Protein AF-A0A0N9I393-F1 (afdb_monomer_lite)

Foldseek 3Di:
DDDDDDPVCVQVFFDWDDWDAAPVRPDIDTGRDHDPPVVPDDPCPVVCQVCCCVPRVDHDDDADDFDPDADQEDQPVVAAWWDDPFWIWGWDDDPSWIKIWIFTDDPVNVVDPDGIDMFTWGDPDHFWTWTQDVVNRGIWIWGWDADPVGWIWTQTPNDTTTGDD

Secondary structure (DSSP, 8-state):
-PPPPPGGGGGG--EEEEEEE-TTSS-EEEEEE---TTTT----HHHHHHHHHHHH---PPPPP---SS------GGG-EEEEETTEEEEEEEETTEEEEEEEE-GGGGGG-S--EEEEEEEESSSSEEEEEETTTTEEEEEEEEE-TTS-EEEEETTEEEEB--

Radius of gyration: 20.06 Å; chains: 1; bounding box: 55×48×46 Å

Structure (mmCIF, N/CA/C/O backbone):
data_AF-A0A0N9I393-F1
#
_entry.id   AF-A0A0N9I393-F1
#
loop_
_atom_site.group_PDB
_atom_site.id
_atom_site.type_symbol
_atom_site.label_atom_id
_atom_site.label_alt_id
_atom_site.label_comp_id
_atom_site.label_asym_id
_atom_site.label_entity_id
_atom_site.label_seq_id
_atom_site.pdbx_PDB_ins_code
_atom_site.Cartn_x
_atom_site.Cartn_y
_atom_site.Cartn_z
_atom_site.occupancy
_atom_site.B_iso_or_equiv
_atom_site.auth_seq_id
_atom_site.auth_comp_id
_atom_site.auth_asym_id
_atom_site.auth_atom_id
_atom_site.pdbx_PDB_model_num
ATOM 1 N N . MET A 1 1 ? 37.392 -29.892 -3.380 1.00 42.09 1 MET A N 1
ATOM 2 C CA . MET A 1 1 ? 36.955 -29.396 -2.058 1.00 42.09 1 MET A CA 1
ATOM 3 C C . MET A 1 1 ? 36.269 -28.069 -2.297 1.00 42.09 1 MET A C 1
ATOM 5 O O . MET A 1 1 ? 36.959 -27.125 -2.648 1.00 42.09 1 MET A O 1
ATOM 9 N N . SER A 1 2 ? 34.942 -28.015 -2.212 1.00 48.78 2 SER A N 1
ATOM 10 C CA . SER A 1 2 ? 34.219 -26.742 -2.304 1.00 48.78 2 SER A CA 1
ATOM 11 C C . SER A 1 2 ? 34.241 -26.098 -0.923 1.00 48.78 2 SER A C 1
ATOM 13 O O . SER A 1 2 ? 33.784 -26.700 0.046 1.00 48.78 2 SER A O 1
ATOM 15 N N . THR A 1 3 ? 34.860 -24.929 -0.811 1.00 71.44 3 THR A N 1
ATOM 16 C CA . THR A 1 3 ? 34.846 -24.111 0.404 1.00 71.44 3 THR A CA 1
ATOM 17 C C . THR A 1 3 ? 33.430 -23.613 0.674 1.00 71.44 3 THR A C 1
ATOM 19 O O . THR A 1 3 ? 32.729 -23.221 -0.256 1.00 71.44 3 THR A O 1
ATOM 22 N N . HIS A 1 4 ? 33.007 -23.637 1.940 1.00 77.19 4 HIS A N 1
ATOM 23 C CA . HIS A 1 4 ? 31.749 -23.014 2.344 1.00 77.19 4 HIS A CA 1
ATOM 24 C C . HIS A 1 4 ? 31.831 -21.501 2.105 1.00 77.19 4 HIS A C 1
ATOM 26 O O . HIS A 1 4 ? 32.780 -20.885 2.601 1.00 77.19 4 HIS A O 1
ATOM 32 N N . PRO A 1 5 ? 30.872 -20.912 1.375 1.00 75.44 5 PRO A N 1
ATOM 33 C CA . PRO A 1 5 ? 30.850 -19.476 1.166 1.00 75.44 5 PRO A CA 1
ATOM 34 C C . PRO A 1 5 ? 30.559 -18.723 2.466 1.00 75.44 5 PRO A C 1
ATOM 36 O O . PRO A 1 5 ? 29.792 -19.185 3.317 1.00 75.44 5 PRO A O 1
ATOM 39 N N . ARG A 1 6 ? 31.210 -17.572 2.622 1.00 85.19 6 ARG A N 1
ATOM 40 C CA . ARG A 1 6 ? 31.024 -16.609 3.711 1.00 85.19 6 ARG A CA 1
ATOM 41 C C . ARG A 1 6 ? 30.019 -15.533 3.303 1.00 85.19 6 ARG A C 1
ATOM 43 O O . ARG A 1 6 ? 29.666 -15.411 2.135 1.00 85.19 6 ARG A O 1
ATOM 50 N N . VAL A 1 7 ? 29.566 -14.738 4.273 1.00 80.25 7 VAL A N 1
ATOM 51 C CA . VAL A 1 7 ? 28.625 -13.632 4.019 1.00 80.25 7 VAL A CA 1
ATOM 52 C C . VAL A 1 7 ? 29.192 -12.608 3.027 1.00 80.25 7 VAL A C 1
ATOM 54 O O . VAL A 1 7 ? 28.458 -12.114 2.182 1.00 80.25 7 VAL A O 1
ATOM 57 N N . ASP A 1 8 ? 30.505 -12.377 3.053 1.00 82.62 8 ASP A N 1
ATOM 58 C CA . ASP A 1 8 ? 31.180 -11.448 2.139 1.00 82.62 8 ASP A CA 1
ATOM 59 C C . ASP A 1 8 ? 31.217 -11.953 0.686 1.00 82.62 8 ASP A C 1
ATOM 61 O O . ASP A 1 8 ? 31.408 -11.166 -0.235 1.00 82.62 8 ASP A O 1
ATOM 65 N N . ASP A 1 9 ? 30.989 -13.252 0.462 1.00 81.94 9 ASP A N 1
ATOM 66 C CA . ASP A 1 9 ? 30.919 -13.830 -0.883 1.00 81.94 9 ASP A CA 1
ATOM 67 C C . ASP A 1 9 ? 29.538 -13.603 -1.526 1.00 81.94 9 ASP A C 1
ATOM 69 O O . ASP A 1 9 ? 29.387 -13.787 -2.734 1.00 81.94 9 ASP A O 1
ATOM 73 N N . VAL A 1 10 ? 28.525 -13.190 -0.748 1.00 78.56 10 VAL A N 1
ATOM 74 C CA . VAL A 1 10 ? 27.133 -13.040 -1.209 1.00 78.56 10 VAL A CA 1
ATOM 75 C C . VAL A 1 10 ? 26.991 -12.162 -2.462 1.00 78.56 10 VAL A C 1
ATOM 77 O O . VAL A 1 10 ? 26.296 -12.596 -3.383 1.00 78.56 10 VAL A O 1
ATOM 80 N N . PRO A 1 11 ? 27.661 -10.997 -2.580 1.00 76.75 11 PRO A N 1
ATOM 81 C CA . PRO A 1 11 ? 27.552 -10.148 -3.770 1.00 76.75 11 PRO A CA 1
ATOM 82 C C . PRO A 1 11 ? 28.127 -10.788 -5.043 1.00 76.75 11 PRO A C 1
ATOM 84 O O . PRO A 1 11 ? 27.797 -10.370 -6.150 1.00 76.75 11 PRO A O 1
ATOM 87 N N . THR A 1 12 ? 28.988 -11.803 -4.900 1.00 79.06 1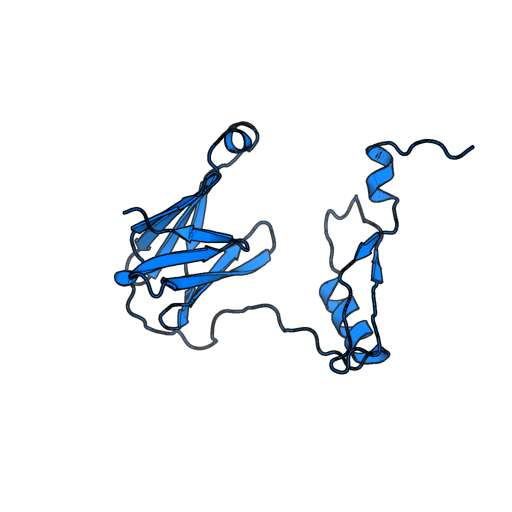2 THR A N 1
ATOM 88 C CA . THR A 1 12 ? 29.669 -12.462 -6.026 1.00 79.06 12 THR A CA 1
ATOM 89 C C . THR A 1 12 ? 28.821 -13.544 -6.694 1.00 79.06 12 THR A C 1
ATOM 91 O O . THR A 1 12 ? 29.174 -14.028 -7.773 1.00 79.06 12 THR A O 1
ATOM 94 N N . PHE A 1 13 ? 27.696 -13.935 -6.086 1.00 78.62 13 PHE A N 1
ATOM 95 C CA . PHE A 1 13 ? 26.820 -14.941 -6.670 1.00 78.62 13 PHE A CA 1
ATOM 96 C C . PHE A 1 13 ? 26.005 -14.374 -7.826 1.00 78.62 13 PHE A C 1
ATOM 98 O O . PHE A 1 13 ? 25.259 -13.410 -7.675 1.00 78.62 13 PHE A O 1
ATOM 105 N N . ALA A 1 14 ? 26.073 -15.063 -8.965 1.00 79.12 14 ALA A N 1
ATOM 106 C CA . ALA A 1 14 ? 25.079 -14.914 -10.011 1.00 79.12 14 ALA A CA 1
ATOM 107 C C . ALA A 1 14 ? 23.785 -15.608 -9.559 1.00 79.12 14 ALA A C 1
ATOM 109 O O . ALA A 1 14 ? 23.709 -16.840 -9.544 1.00 79.12 14 ALA A O 1
ATOM 110 N N . VAL A 1 15 ? 22.777 -14.832 -9.164 1.00 73.12 15 VAL A N 1
ATOM 111 C CA . VAL A 1 15 ? 21.487 -15.361 -8.704 1.00 73.12 15 VAL A CA 1
ATOM 112 C C . VAL A 1 15 ? 20.430 -15.238 -9.806 1.00 73.12 15 VAL A C 1
ATOM 114 O O . VAL A 1 15 ?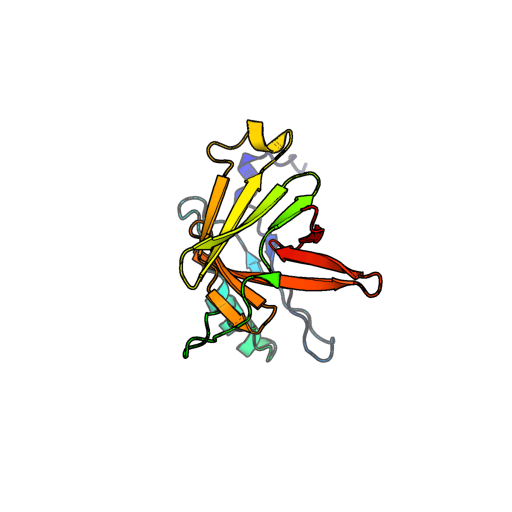 20.326 -14.184 -10.440 1.00 73.12 15 VAL A O 1
ATOM 117 N N . PRO A 1 16 ? 19.627 -16.286 -10.068 1.00 68.19 16 PRO A N 1
ATOM 118 C CA . PRO A 1 16 ? 18.480 -16.166 -10.959 1.00 68.19 16 PRO A CA 1
ATOM 119 C C . PRO A 1 16 ? 17.427 -15.252 -10.320 1.00 68.19 16 PRO A C 1
ATOM 121 O O . PRO A 1 16 ? 16.944 -15.525 -9.222 1.00 68.19 16 PRO A O 1
ATOM 124 N N . GLY A 1 17 ? 17.081 -14.160 -11.003 1.00 67.50 17 GLY A N 1
ATOM 125 C CA . GLY A 1 17 ? 16.074 -13.192 -10.563 1.00 67.50 17 GLY A CA 1
ATOM 126 C C . GLY A 1 17 ? 14.885 -13.099 -11.521 1.00 67.50 17 GLY A C 1
ATOM 127 O O . GLY A 1 17 ? 15.048 -13.279 -12.727 1.00 67.50 17 GLY A O 1
ATOM 128 N N . HIS A 1 18 ? 13.705 -12.799 -10.960 1.00 68.94 18 HIS A N 1
ATOM 129 C CA . HIS A 1 18 ? 12.451 -12.471 -11.661 1.00 68.94 18 HIS A CA 1
ATOM 130 C C . HIS A 1 18 ? 12.117 -13.377 -12.861 1.00 68.94 18 HIS A C 1
ATOM 132 O O . HIS A 1 18 ? 12.130 -12.914 -14.002 1.00 68.94 18 HIS A O 1
ATOM 138 N N . PRO A 1 19 ? 11.811 -14.668 -12.638 1.00 74.44 19 PRO A N 1
ATOM 139 C CA . PRO A 1 19 ? 11.376 -15.532 -13.725 1.00 74.44 19 PRO A CA 1
ATOM 140 C C . PRO A 1 19 ? 10.075 -15.002 -14.353 1.00 74.44 19 PRO A C 1
ATOM 142 O O . PRO A 1 19 ? 9.109 -14.719 -13.644 1.00 74.44 19 PRO A O 1
ATOM 145 N N . ALA A 1 20 ? 10.041 -14.900 -15.680 1.00 75.25 20 ALA A N 1
ATOM 146 C CA . ALA A 1 20 ? 8.849 -14.613 -16.465 1.00 75.25 20 ALA A CA 1
ATOM 147 C C . ALA A 1 20 ? 8.410 -15.867 -17.221 1.00 75.25 20 ALA A C 1
ATOM 149 O O . ALA A 1 20 ? 9.219 -16.535 -17.867 1.00 75.25 20 ALA A O 1
ATOM 150 N N . LEU A 1 21 ? 7.117 -16.169 -17.146 1.00 80.50 21 LEU A N 1
ATOM 151 C CA . LEU A 1 21 ? 6.486 -17.262 -17.878 1.00 80.50 21 LEU A CA 1
ATOM 152 C C . LEU A 1 21 ? 5.733 -16.692 -19.086 1.00 80.50 21 LEU A C 1
ATOM 154 O O . LEU A 1 21 ? 5.077 -15.653 -18.971 1.00 80.50 21 LEU A O 1
ATOM 158 N N . SER A 1 22 ? 5.816 -17.362 -20.235 1.00 81.19 22 SER A N 1
ATOM 159 C CA . SER A 1 22 ? 4.990 -17.023 -21.393 1.00 81.19 22 SER A CA 1
ATOM 160 C C . SER A 1 22 ? 3.496 -17.222 -21.080 1.00 81.19 22 SER A C 1
ATOM 162 O O . SER A 1 22 ? 3.147 -18.063 -20.247 1.00 81.19 22 SER A O 1
ATOM 164 N N . PRO A 1 23 ? 2.580 -16.476 -21.728 1.00 78.94 23 PRO A N 1
ATOM 165 C CA . PRO A 1 23 ? 1.143 -16.595 -21.459 1.00 78.94 23 PRO A CA 1
ATOM 166 C C . PRO A 1 23 ? 0.561 -18.003 -21.674 1.00 78.94 23 PRO A C 1
ATOM 168 O O . PRO A 1 23 ? -0.427 -18.361 -21.038 1.00 78.94 23 PRO A O 1
ATOM 171 N N . ASP A 1 24 ? 1.155 -18.791 -22.570 1.00 85.31 24 ASP A N 1
ATOM 172 C CA . ASP A 1 24 ? 0.812 -20.189 -22.870 1.00 85.31 24 ASP A CA 1
ATOM 173 C C . ASP A 1 24 ? 1.547 -21.213 -21.984 1.00 85.31 24 ASP A C 1
ATOM 175 O O . ASP A 1 24 ? 1.222 -22.400 -22.014 1.00 85.31 24 ASP A O 1
ATOM 179 N N . GLY A 1 25 ? 2.495 -20.762 -21.159 1.00 84.62 25 GLY A N 1
ATOM 180 C CA . GLY A 1 25 ? 3.208 -21.580 -20.181 1.00 84.62 25 GLY A CA 1
ATOM 181 C C . GLY A 1 25 ? 4.308 -22.480 -20.749 1.00 84.62 25 GLY A C 1
ATOM 182 O O . GLY A 1 25 ? 4.848 -23.295 -20.002 1.00 84.62 25 GLY A O 1
ATOM 183 N N . ASP A 1 26 ? 4.650 -22.365 -22.036 1.00 88.62 26 ASP A N 1
ATOM 184 C CA . ASP A 1 26 ? 5.643 -23.224 -22.696 1.00 88.62 26 ASP A CA 1
ATOM 185 C C . ASP A 1 26 ? 7.098 -22.740 -22.525 1.00 88.62 26 ASP A C 1
ATOM 187 O O . ASP A 1 26 ? 8.041 -23.510 -22.738 1.00 88.62 26 ASP A O 1
ATOM 191 N N . ARG A 1 27 ? 7.298 -21.483 -22.105 1.00 83.25 27 ARG A N 1
ATOM 192 C CA . ARG A 1 27 ? 8.610 -20.848 -21.929 1.00 83.25 27 ARG A CA 1
ATOM 193 C C . ARG A 1 27 ? 8.715 -20.163 -20.579 1.00 83.25 27 ARG A C 1
ATOM 195 O O . ARG A 1 27 ? 7.829 -19.423 -20.167 1.00 83.25 27 ARG A O 1
ATOM 202 N N . CYS A 1 28 ? 9.865 -20.342 -19.937 1.00 82.25 28 CYS A N 1
ATOM 203 C CA . CYS A 1 28 ? 10.277 -19.581 -18.765 1.00 82.25 28 CYS A CA 1
ATOM 204 C C . CYS A 1 28 ? 11.616 -18.905 -19.063 1.00 82.25 28 CYS A C 1
ATOM 206 O O . CYS A 1 28 ? 12.558 -19.561 -19.513 1.00 82.25 28 CYS A O 1
ATOM 208 N N . LEU A 1 29 ? 11.696 -17.606 -18.806 1.00 81.56 29 LEU A N 1
ATOM 209 C CA . LEU A 1 29 ? 12.904 -16.809 -18.941 1.00 81.56 29 LEU A CA 1
ATOM 210 C C . LEU A 1 29 ? 13.290 -16.266 -17.569 1.00 81.56 29 LEU A C 1
ATOM 212 O O . LEU A 1 29 ? 12.444 -15.769 -16.836 1.00 81.56 29 LEU A O 1
ATOM 216 N N . HIS A 1 30 ? 14.566 -16.351 -17.221 1.00 77.19 30 HIS A N 1
ATOM 217 C CA . HIS A 1 30 ? 15.123 -15.720 -16.029 1.00 77.19 30 HIS A CA 1
ATOM 218 C C . HIS A 1 30 ? 16.421 -15.024 -16.412 1.00 77.19 30 HIS A C 1
ATOM 220 O O . HIS A 1 30 ? 17.097 -15.440 -17.356 1.00 77.19 30 HIS A O 1
ATOM 226 N N . VAL A 1 31 ? 16.785 -13.990 -15.663 1.00 73.12 31 VAL A N 1
ATOM 227 C CA . VAL A 1 31 ? 18.067 -13.311 -15.838 1.00 73.12 31 VAL A CA 1
ATOM 228 C C . VAL A 1 31 ? 18.954 -13.649 -14.650 1.00 73.12 31 VAL A C 1
ATOM 230 O O . VAL A 1 31 ? 18.532 -13.561 -13.495 1.00 73.12 31 VAL A O 1
ATOM 233 N N . LEU A 1 32 ? 20.183 -14.072 -14.939 1.00 77.56 32 LEU A N 1
ATOM 234 C CA . LEU A 1 32 ? 21.220 -14.214 -13.926 1.00 77.56 32 LEU A CA 1
ATOM 235 C C . LEU A 1 32 ? 21.768 -12.825 -13.617 1.00 77.56 32 LEU A C 1
ATOM 237 O O . LEU A 1 32 ? 22.298 -12.159 -14.504 1.00 77.56 32 LEU A O 1
ATOM 241 N N . ARG A 1 33 ? 21.615 -12.392 -12.367 1.00 71.56 33 ARG A N 1
ATOM 242 C CA . ARG A 1 33 ? 22.084 -11.087 -11.900 1.00 71.56 33 ARG A CA 1
ATOM 243 C C . ARG A 1 33 ? 23.294 -11.242 -11.003 1.00 71.56 33 ARG A C 1
ATOM 245 O O . ARG A 1 33 ? 23.341 -12.162 -10.192 1.00 71.56 33 ARG A O 1
ATOM 252 N N . THR A 1 34 ? 24.217 -10.302 -11.121 1.00 72.38 34 THR A N 1
ATOM 253 C CA . THR A 1 34 ? 25.316 -10.075 -10.180 1.00 72.38 34 THR A CA 1
ATOM 254 C C . THR A 1 34 ? 25.094 -8.728 -9.501 1.00 72.38 34 THR A C 1
ATOM 256 O O . THR A 1 34 ? 24.576 -7.814 -10.140 1.00 72.38 34 THR A O 1
ATOM 259 N N . THR A 1 35 ? 25.471 -8.592 -8.233 1.00 71.25 35 THR A N 1
ATOM 260 C CA . THR A 1 35 ? 25.272 -7.346 -7.481 1.00 71.25 35 THR A CA 1
ATOM 261 C C . THR A 1 35 ? 26.410 -6.365 -7.753 1.00 71.25 35 THR A C 1
ATOM 263 O O . THR A 1 35 ? 27.577 -6.718 -7.581 1.00 71.25 35 THR A O 1
ATOM 266 N N . ASP A 1 36 ? 26.083 -5.124 -8.118 1.00 72.38 36 ASP A N 1
ATOM 267 C CA . ASP A 1 36 ? 27.028 -4.009 -8.030 1.00 72.38 36 ASP A CA 1
ATOM 268 C C . ASP A 1 36 ? 26.995 -3.450 -6.601 1.00 72.38 36 ASP A C 1
ATOM 270 O O . ASP A 1 36 ? 26.105 -2.688 -6.224 1.00 72.38 36 ASP A O 1
ATOM 274 N N . ALA A 1 37 ? 27.950 -3.893 -5.782 1.00 70.12 37 ALA A N 1
ATOM 275 C CA . ALA A 1 37 ? 28.027 -3.498 -4.381 1.00 70.12 37 ALA A CA 1
ATOM 276 C C . ALA A 1 37 ? 28.419 -2.021 -4.186 1.00 70.12 37 ALA A C 1
ATOM 278 O O . ALA A 1 37 ? 28.171 -1.477 -3.114 1.00 70.12 37 ALA A O 1
ATOM 279 N N . GLU A 1 38 ? 29.034 -1.373 -5.183 1.00 73.19 38 GLU A N 1
ATOM 280 C CA . GLU A 1 38 ? 29.433 0.037 -5.089 1.00 73.19 38 GLU A CA 1
ATOM 281 C C . GLU A 1 38 ? 28.274 0.977 -5.437 1.00 73.19 38 GLU A C 1
ATOM 283 O O . GLU A 1 38 ? 28.158 2.055 -4.852 1.00 73.19 38 GLU A O 1
ATOM 288 N N . ALA A 1 39 ? 27.411 0.577 -6.374 1.00 67.88 39 ALA A N 1
ATOM 289 C CA . ALA A 1 39 ? 26.282 1.391 -6.815 1.00 67.88 39 ALA A CA 1
ATOM 290 C C . ALA A 1 39 ? 25.059 1.338 -5.881 1.00 67.88 39 ALA A C 1
ATOM 292 O O . ALA A 1 39 ? 24.202 2.218 -5.998 1.00 67.88 39 ALA A O 1
ATOM 293 N N . ASP A 1 40 ? 24.963 0.316 -5.016 1.00 64.75 40 ASP A N 1
ATOM 294 C CA . ASP A 1 40 ? 23.814 0.006 -4.136 1.00 64.75 40 ASP A CA 1
ATOM 295 C C . ASP A 1 40 ? 22.451 0.146 -4.844 1.00 64.75 40 ASP A C 1
ATOM 297 O O . ASP A 1 40 ? 21.452 0.599 -4.287 1.00 64.75 40 ASP A O 1
ATOM 301 N N . ARG A 1 41 ? 22.424 -0.184 -6.141 1.00 57.78 41 ARG A N 1
ATOM 302 C CA . ARG A 1 41 ? 21.255 -0.048 -7.009 1.00 57.78 41 ARG A CA 1
ATOM 303 C C . ARG A 1 41 ? 21.121 -1.240 -7.935 1.00 57.78 41 ARG A C 1
ATOM 305 O O . ARG A 1 41 ? 22.104 -1.801 -8.413 1.00 57.78 41 ARG A O 1
ATOM 312 N N . ASP A 1 42 ? 19.870 -1.578 -8.211 1.00 56.75 42 ASP A N 1
ATOM 313 C CA . ASP A 1 42 ? 19.457 -2.650 -9.111 1.00 56.75 42 ASP A CA 1
ATOM 314 C C . ASP A 1 42 ? 18.624 -2.001 -10.239 1.00 56.75 42 ASP A C 1
ATOM 316 O O . ASP A 1 42 ? 17.396 -1.980 -10.193 1.00 56.75 42 ASP A O 1
ATOM 320 N N . ASP A 1 43 ? 19.284 -1.399 -11.239 1.00 61.66 43 ASP A N 1
ATOM 321 C CA . ASP A 1 43 ? 18.640 -0.733 -12.394 1.00 61.66 43 ASP A CA 1
ATOM 322 C C . ASP A 1 43 ? 18.265 -1.771 -13.491 1.00 61.66 43 ASP A C 1
ATOM 324 O O . ASP A 1 43 ? 18.672 -1.669 -14.649 1.00 61.66 43 ASP A O 1
ATOM 328 N N . TYR A 1 44 ? 17.534 -2.834 -13.130 1.00 71.00 44 TYR A N 1
ATOM 329 C CA . TYR A 1 44 ? 17.282 -3.992 -14.012 1.00 71.00 44 TYR A CA 1
ATOM 330 C C . TYR A 1 44 ? 15.959 -3.941 -14.791 1.00 71.00 44 TYR A C 1
ATOM 332 O O . TYR A 1 44 ? 15.786 -4.709 -15.738 1.00 71.00 44 TYR A O 1
ATOM 340 N N . GLU A 1 45 ? 15.008 -3.085 -14.406 1.00 73.38 45 GLU A N 1
ATOM 341 C CA . GLU A 1 45 ? 13.647 -3.125 -14.960 1.00 73.38 45 GLU A CA 1
ATOM 342 C C . GLU A 1 45 ? 13.596 -2.825 -16.464 1.00 73.38 45 GLU A C 1
ATOM 344 O O . GLU A 1 45 ? 12.899 -3.525 -17.201 1.00 73.38 45 GLU A O 1
ATOM 349 N N . ASP A 1 46 ? 14.341 -1.820 -16.931 1.00 73.94 46 ASP A N 1
ATOM 350 C CA . ASP A 1 46 ? 14.371 -1.446 -18.350 1.00 73.94 46 ASP A CA 1
ATOM 351 C C . ASP A 1 46 ? 15.042 -2.532 -19.199 1.00 73.94 46 ASP A C 1
ATOM 353 O O . ASP A 1 46 ? 14.510 -2.922 -20.242 1.00 73.94 46 ASP A O 1
ATOM 357 N N . LEU A 1 47 ? 16.143 -3.105 -18.697 1.00 77.44 47 LEU A N 1
ATOM 358 C CA . LEU A 1 47 ? 16.819 -4.239 -19.328 1.00 77.44 47 LEU A CA 1
ATOM 359 C C . LEU A 1 47 ? 15.888 -5.455 -19.427 1.00 77.44 47 LEU A C 1
ATOM 361 O O . LEU A 1 47 ? 15.816 -6.109 -20.465 1.00 77.44 47 LEU A O 1
ATOM 365 N N . PHE A 1 48 ? 15.149 -5.769 -18.361 1.00 78.88 48 PHE A N 1
ATOM 366 C CA . PHE A 1 48 ? 14.254 -6.929 -18.351 1.00 78.88 48 PHE A CA 1
ATOM 367 C C . PHE A 1 48 ? 13.073 -6.709 -19.287 1.00 78.88 48 PHE A C 1
ATOM 369 O O . PHE A 1 48 ? 12.672 -7.634 -19.990 1.00 78.88 48 PHE A O 1
ATOM 376 N N . ARG A 1 49 ? 12.551 -5.480 -19.351 1.00 82.81 49 ARG A N 1
ATOM 377 C CA . ARG A 1 49 ? 11.465 -5.113 -20.260 1.00 82.81 49 ARG A CA 1
ATOM 378 C C . ARG A 1 49 ? 11.863 -5.320 -21.718 1.00 82.81 49 ARG A C 1
ATOM 380 O O . ARG A 1 49 ? 11.063 -5.875 -22.469 1.00 82.81 49 ARG A O 1
ATOM 387 N N . GLU A 1 50 ? 13.073 -4.913 -22.097 1.00 82.44 50 GLU A N 1
ATOM 388 C CA . GLU A 1 50 ? 13.629 -5.144 -23.434 1.00 82.44 50 GLU A CA 1
ATOM 389 C C . GLU A 1 50 ? 13.788 -6.646 -23.711 1.00 82.44 50 GLU A C 1
ATOM 391 O O . GLU A 1 50 ? 13.158 -7.174 -24.628 1.00 82.44 50 GLU A O 1
ATOM 396 N N . ILE A 1 51 ? 14.528 -7.364 -22.859 1.00 84.31 51 ILE A N 1
ATOM 397 C CA . ILE A 1 51 ? 14.822 -8.792 -23.052 1.00 84.31 51 ILE A CA 1
ATOM 398 C C . ILE A 1 51 ? 13.533 -9.629 -23.110 1.00 84.31 51 ILE A C 1
ATOM 400 O O . ILE A 1 51 ? 13.398 -10.511 -23.959 1.00 84.31 51 ILE A O 1
ATOM 404 N N . PHE A 1 52 ? 12.572 -9.389 -22.214 1.00 84.19 52 PHE A N 1
ATOM 405 C CA . PHE A 1 52 ? 11.336 -10.176 -22.145 1.00 84.19 52 PHE A CA 1
ATOM 406 C C . PHE A 1 52 ? 10.431 -9.913 -23.350 1.00 84.19 52 PHE A C 1
ATOM 408 O O . PHE A 1 52 ? 9.810 -10.851 -23.865 1.00 84.19 52 PHE A O 1
ATOM 415 N N . ALA A 1 53 ? 10.392 -8.670 -23.836 1.00 85.12 53 ALA A N 1
ATOM 416 C CA . ALA A 1 53 ? 9.674 -8.334 -25.054 1.00 85.12 53 ALA A CA 1
ATOM 417 C C . ALA A 1 53 ? 10.317 -9.002 -26.279 1.00 85.12 53 ALA A C 1
ATOM 419 O O . ALA A 1 53 ? 9.605 -9.629 -27.063 1.00 85.12 53 ALA A O 1
ATOM 420 N N . GLU A 1 54 ? 11.642 -8.922 -26.420 1.00 84.81 54 GLU A N 1
ATOM 421 C CA . GLU A 1 54 ? 12.354 -9.462 -27.582 1.00 84.81 54 GLU A CA 1
ATOM 422 C C . GLU A 1 54 ? 12.387 -10.994 -27.621 1.00 84.81 54 GLU A C 1
ATOM 424 O O . GLU A 1 54 ? 12.115 -11.595 -28.661 1.00 84.81 54 GLU A O 1
ATOM 429 N N . LEU A 1 55 ? 12.707 -11.649 -26.501 1.00 84.25 55 LEU A N 1
ATOM 430 C CA . LEU A 1 55 ? 12.952 -13.096 -26.480 1.00 84.25 55 LEU A CA 1
ATOM 431 C C . LEU A 1 55 ? 11.692 -13.927 -26.224 1.00 84.25 55 LEU A C 1
ATOM 433 O O . LEU A 1 55 ? 11.608 -15.075 -26.670 1.00 84.25 55 LEU A O 1
ATOM 437 N N . ALA A 1 56 ? 10.723 -13.377 -25.490 1.00 81.81 56 ALA A N 1
ATOM 438 C CA . ALA A 1 56 ? 9.540 -14.113 -25.048 1.00 81.81 56 ALA A CA 1
ATOM 439 C C . ALA A 1 56 ? 8.212 -13.488 -25.507 1.00 81.81 56 ALA A C 1
ATOM 441 O O . ALA A 1 56 ? 7.163 -14.092 -25.289 1.00 81.81 56 ALA A O 1
ATOM 442 N N . GLY A 1 57 ? 8.222 -12.302 -26.129 1.00 82.12 57 GLY A N 1
ATOM 443 C CA . GLY A 1 57 ? 6.990 -11.575 -26.454 1.00 82.12 57 GLY A CA 1
A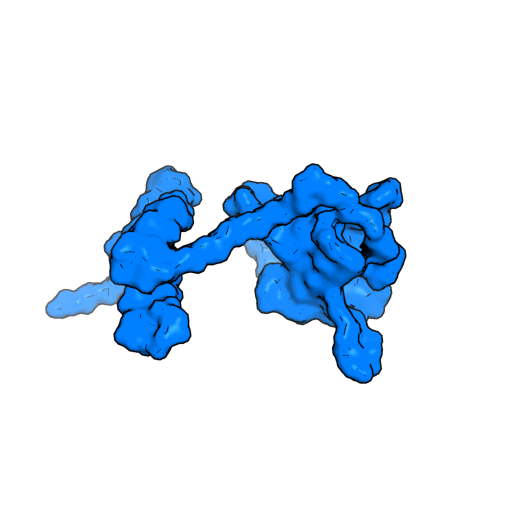TOM 444 C C . GLY A 1 57 ? 6.183 -11.173 -25.212 1.00 82.12 57 GLY A C 1
ATOM 445 O O . GLY A 1 57 ? 4.988 -10.893 -25.312 1.00 82.12 57 GLY A O 1
ATOM 446 N N . VAL A 1 58 ? 6.814 -11.167 -24.033 1.00 82.38 58 VAL A N 1
ATOM 447 C CA . VAL A 1 58 ? 6.168 -10.868 -22.754 1.00 82.38 58 VAL A CA 1
ATOM 448 C C . VAL A 1 58 ? 6.285 -9.373 -22.486 1.00 82.38 58 VAL A C 1
ATOM 450 O O . VAL A 1 58 ? 7.377 -8.837 -22.315 1.00 82.38 58 VAL A O 1
ATOM 453 N N . ARG A 1 59 ? 5.142 -8.684 -22.407 1.00 82.38 59 ARG A N 1
ATOM 454 C CA . ARG A 1 59 ? 5.095 -7.289 -21.960 1.00 82.38 59 ARG A CA 1
ATOM 455 C C . ARG A 1 59 ? 5.061 -7.252 -20.435 1.00 82.38 59 ARG A C 1
ATOM 457 O O . ARG A 1 59 ? 4.044 -7.598 -19.837 1.00 82.38 59 ARG A O 1
ATOM 464 N N . MET A 1 60 ? 6.144 -6.785 -19.818 1.00 80.31 60 MET A N 1
ATOM 465 C CA . MET A 1 60 ? 6.143 -6.487 -18.385 1.00 80.31 60 MET A CA 1
ATOM 466 C C . MET A 1 60 ? 5.126 -5.382 -18.067 1.00 80.31 60 MET A C 1
ATOM 468 O O . MET A 1 60 ? 5.056 -4.402 -18.820 1.00 80.31 60 MET A O 1
ATOM 472 N N . PRO A 1 61 ? 4.373 -5.492 -16.957 1.00 82.06 61 PRO A N 1
ATOM 473 C CA . PRO A 1 61 ? 3.528 -4.407 -16.479 1.00 82.06 61 PRO A CA 1
ATOM 474 C C . PRO A 1 61 ? 4.308 -3.093 -16.359 1.00 82.06 61 PRO A C 1
ATOM 476 O O . PRO A 1 61 ? 5.517 -3.071 -16.101 1.00 82.06 61 PRO A O 1
ATOM 479 N N . GLU A 1 62 ? 3.625 -1.981 -16.604 1.00 82.75 62 GLU A N 1
ATOM 480 C CA . GLU A 1 62 ? 4.185 -0.670 -16.289 1.00 82.75 62 GLU A CA 1
ATOM 481 C C . GLU A 1 62 ? 4.156 -0.461 -14.770 1.00 82.75 62 GLU A C 1
ATOM 483 O O . GLU A 1 62 ? 3.206 -0.911 -14.118 1.00 82.75 62 GLU A O 1
ATOM 488 N N . PRO A 1 63 ? 5.164 0.218 -14.193 1.00 83.12 63 PRO A N 1
ATOM 489 C CA . PRO A 1 63 ? 5.122 0.606 -12.793 1.00 83.12 63 PRO A CA 1
ATOM 490 C C . PRO A 1 63 ? 3.857 1.410 -12.497 1.00 83.12 63 PRO A C 1
ATOM 492 O O . PRO A 1 63 ? 3.434 2.244 -13.306 1.00 83.12 63 PRO A O 1
ATOM 495 N N . LEU A 1 64 ? 3.268 1.185 -11.323 1.00 88.81 64 LEU A N 1
ATOM 496 C CA . LEU A 1 64 ? 2.107 1.949 -10.882 1.00 88.81 64 LEU A CA 1
ATOM 497 C C . LEU A 1 64 ? 2.444 3.441 -10.837 1.00 88.81 64 LEU A C 1
ATOM 499 O O . LEU A 1 64 ? 3.536 3.845 -10.434 1.00 88.81 64 LEU A O 1
ATOM 503 N N . ARG A 1 65 ? 1.492 4.275 -11.255 1.00 93.31 65 ARG A N 1
ATOM 504 C CA . ARG A 1 65 ? 1.587 5.734 -11.172 1.00 93.31 65 ARG A CA 1
ATOM 505 C C . ARG A 1 65 ? 0.215 6.323 -10.854 1.00 93.31 65 ARG A C 1
ATOM 507 O O . ARG A 1 65 ? -0.795 5.742 -11.261 1.00 93.31 65 ARG A O 1
ATOM 514 N N . PRO A 1 66 ? 0.159 7.475 -10.167 1.00 95.25 66 PRO A N 1
ATOM 515 C CA . PRO A 1 66 ? -1.084 8.198 -9.975 1.00 95.25 66 PRO A CA 1
ATOM 516 C C . PRO A 1 66 ? -1.793 8.495 -11.299 1.00 95.25 66 PRO A C 1
ATOM 518 O O . PRO A 1 66 ? -1.124 8.769 -12.303 1.00 95.25 66 PRO A O 1
ATOM 521 N N . PRO A 1 67 ? -3.136 8.503 -11.315 1.00 94.06 67 PRO A N 1
ATOM 522 C CA . PRO A 1 67 ? -3.889 8.927 -12.482 1.00 94.06 67 PRO A CA 1
ATOM 523 C C . PRO A 1 67 ? -3.493 10.342 -12.917 1.00 94.06 67 PRO A C 1
ATOM 525 O O . PRO A 1 67 ? -3.349 11.246 -12.096 1.00 94.06 67 PRO A O 1
ATOM 528 N N . ALA A 1 68 ? -3.398 10.569 -14.230 1.00 93.31 68 ALA A N 1
ATOM 529 C CA . ALA A 1 68 ? -3.073 11.889 -14.782 1.00 93.31 68 ALA A CA 1
ATOM 530 C C . ALA A 1 68 ? -4.117 12.971 -14.434 1.00 93.31 68 ALA A C 1
ATOM 532 O O . ALA A 1 68 ? -3.835 14.165 -14.517 1.00 93.31 68 ALA A O 1
ATOM 533 N N . ARG A 1 69 ? -5.339 12.561 -14.075 1.00 93.75 69 ARG A N 1
ATOM 534 C CA . ARG A 1 69 ? -6.414 13.441 -13.612 1.00 93.75 69 ARG A CA 1
ATOM 535 C C . ARG A 1 69 ? -6.773 13.069 -12.172 1.00 93.75 69 ARG A C 1
ATOM 537 O O . ARG A 1 69 ? -7.069 11.898 -11.948 1.00 93.75 69 ARG A O 1
ATOM 544 N N . PRO A 1 70 ? -6.801 14.027 -11.228 1.00 92.00 70 PRO A N 1
ATOM 545 C CA . PRO A 1 70 ? -7.167 13.748 -9.844 1.00 92.00 70 PRO A CA 1
ATOM 546 C C . PRO A 1 70 ? -8.547 13.094 -9.714 1.00 92.00 70 PRO A C 1
ATOM 548 O O . PRO A 1 70 ? -9.509 13.525 -10.355 1.00 92.00 70 PRO A O 1
ATOM 551 N N . VAL A 1 71 ? -8.636 12.089 -8.846 1.00 94.19 71 VAL A N 1
ATOM 552 C CA . VAL A 1 71 ? -9.864 11.349 -8.530 1.00 94.19 71 VAL A CA 1
ATOM 553 C C . VAL A 1 71 ? -10.389 11.832 -7.175 1.00 94.19 71 VAL A C 1
ATOM 555 O O . VAL A 1 71 ? -9.615 12.035 -6.244 1.00 94.19 71 VAL A O 1
ATOM 558 N N . ARG A 1 72 ? -11.700 12.075 -7.065 1.00 92.38 72 ARG A N 1
ATOM 559 C CA . ARG A 1 72 ? -12.362 12.437 -5.799 1.00 92.38 72 ARG A CA 1
ATOM 560 C C . ARG A 1 72 ? -13.167 11.247 -5.299 1.00 92.38 72 ARG A C 1
ATOM 562 O O . ARG A 1 72 ? -13.982 10.731 -6.057 1.00 92.38 72 ARG A O 1
ATOM 569 N N . VAL A 1 73 ? -12.942 10.858 -4.049 1.00 94.25 73 VAL A N 1
ATOM 570 C CA . VAL A 1 73 ? -13.493 9.638 -3.435 1.00 94.25 73 VAL A CA 1
ATOM 571 C C . VAL A 1 73 ? -13.905 9.893 -1.989 1.00 94.25 73 VAL A C 1
ATOM 573 O O . VAL A 1 73 ? -13.487 10.890 -1.391 1.00 94.25 73 VAL A O 1
ATOM 576 N N . GLY A 1 74 ? -14.728 9.011 -1.420 1.00 93.94 74 GLY A N 1
ATOM 577 C CA . GLY A 1 74 ? -15.108 9.078 -0.011 1.00 93.94 74 GLY A CA 1
ATOM 578 C C . GLY A 1 74 ? -13.933 8.732 0.906 1.00 93.94 74 GLY A C 1
ATOM 579 O O . GLY A 1 74 ? -13.546 7.575 1.021 1.00 93.94 74 GLY A O 1
ATOM 580 N N . LEU A 1 75 ? -13.350 9.716 1.596 1.00 95.62 75 LEU A N 1
ATOM 581 C CA . LEU A 1 75 ? -12.119 9.495 2.372 1.00 95.62 75 LEU A CA 1
ATOM 582 C C . LEU A 1 75 ? -12.366 8.876 3.753 1.00 95.62 75 LEU A C 1
ATOM 584 O O . LEU A 1 75 ? -11.584 8.040 4.199 1.00 95.62 75 LEU A O 1
ATOM 588 N N . ASP A 1 76 ? -13.461 9.241 4.417 1.00 96.44 76 ASP A N 1
ATOM 589 C CA . ASP A 1 76 ? -13.647 8.960 5.847 1.00 96.44 76 ASP A CA 1
ATOM 590 C C . ASP A 1 76 ? -13.793 7.463 6.165 1.00 96.44 76 ASP A C 1
ATOM 592 O O . ASP A 1 76 ? -13.391 7.016 7.236 1.00 96.44 76 ASP A O 1
ATOM 596 N N . ARG A 1 77 ? -14.281 6.650 5.217 1.00 95.12 77 ARG A N 1
ATOM 597 C CA . ARG A 1 77 ? -14.391 5.187 5.386 1.00 95.12 77 ARG A CA 1
ATOM 598 C C . ARG A 1 77 ? -13.039 4.482 5.549 1.00 95.12 77 ARG A C 1
ATOM 600 O O . ARG A 1 77 ? -12.980 3.378 6.088 1.00 95.12 77 ARG A O 1
ATOM 607 N N . HIS A 1 78 ? -11.960 5.114 5.097 1.00 97.94 78 HIS A N 1
ATOM 608 C CA . HIS A 1 78 ? -10.599 4.582 5.172 1.00 97.94 78 HIS A CA 1
ATOM 609 C C . HIS A 1 78 ? -9.907 4.911 6.492 1.00 97.94 78 HIS A C 1
ATOM 611 O O . HIS A 1 78 ? -8.993 4.190 6.885 1.00 97.94 78 HIS A O 1
ATOM 617 N N . VAL A 1 79 ? -10.355 5.970 7.173 1.00 98.50 79 VAL A N 1
ATOM 618 C CA . VAL A 1 79 ? -9.745 6.479 8.403 1.00 98.50 79 VAL A CA 1
ATOM 619 C C . VAL A 1 79 ? -9.845 5.448 9.518 1.00 98.50 79 VAL A C 1
ATOM 621 O O . VAL A 1 79 ? -10.902 4.844 9.721 1.00 98.50 79 VAL A O 1
ATOM 624 N N . GLY A 1 80 ? -8.749 5.267 10.245 1.00 98.38 80 GLY A N 1
ATOM 625 C CA . GLY A 1 80 ? -8.651 4.373 11.390 1.00 98.38 80 GLY A CA 1
ATOM 626 C C . GLY A 1 80 ? -7.285 3.710 11.494 1.00 98.38 80 GLY A C 1
ATOM 627 O O . GLY A 1 80 ? -6.371 3.998 10.719 1.00 98.38 80 GLY A O 1
ATOM 628 N N . THR A 1 81 ? -7.177 2.796 12.446 1.00 98.69 81 THR A N 1
ATOM 629 C CA . THR A 1 81 ? -5.954 2.051 12.735 1.00 98.69 81 THR A CA 1
ATOM 630 C C . THR A 1 81 ? -6.112 0.618 12.262 1.00 98.69 81 THR A C 1
ATOM 632 O O . THR A 1 81 ? -7.136 -0.026 12.506 1.00 98.69 81 THR A O 1
ATOM 635 N N . TYR A 1 82 ? -5.086 0.112 11.593 1.00 98.56 82 TYR A N 1
ATOM 636 C CA . TYR A 1 82 ? -4.994 -1.245 11.085 1.00 98.56 82 TYR A CA 1
ATOM 637 C C . TYR A 1 82 ? -3.748 -1.893 11.674 1.00 98.56 82 TYR A C 1
ATOM 639 O O . TYR A 1 82 ? -2.660 -1.328 11.584 1.00 98.56 82 TYR A O 1
ATOM 647 N N . GLU A 1 83 ? -3.878 -3.076 12.269 1.00 98.00 83 GLU A N 1
ATOM 648 C CA . GLU A 1 83 ? -2.765 -3.689 12.999 1.00 98.00 83 GLU A CA 1
ATOM 649 C C . GLU A 1 83 ? -2.514 -5.144 12.630 1.00 98.00 83 GLU A C 1
ATOM 651 O O . GLU A 1 83 ? -3.420 -5.964 12.491 1.00 98.00 83 GLU A O 1
ATOM 656 N N . ARG A 1 84 ? -1.228 -5.473 12.513 1.00 95.50 84 ARG A N 1
ATOM 657 C CA . ARG A 1 84 ? -0.704 -6.835 12.416 1.00 95.50 84 ARG A CA 1
ATOM 658 C C . ARG A 1 84 ? 0.530 -6.964 13.304 1.00 95.50 84 ARG A C 1
ATOM 660 O O . ARG A 1 84 ? 1.103 -5.972 13.737 1.00 95.50 84 ARG A O 1
ATOM 667 N N . ALA A 1 85 ? 0.991 -8.195 13.522 1.00 89.88 85 ALA A N 1
ATOM 668 C CA . ALA A 1 85 ? 2.034 -8.512 14.506 1.00 89.88 85 ALA A CA 1
ATOM 669 C C . ALA A 1 85 ? 3.339 -7.685 14.420 1.00 89.88 85 ALA A C 1
ATOM 671 O O . ALA A 1 85 ? 4.035 -7.577 15.421 1.00 89.88 85 ALA A O 1
ATOM 672 N N . SER A 1 86 ? 3.687 -7.136 13.252 1.00 88.00 86 SER A N 1
ATOM 673 C CA . SER A 1 86 ? 4.929 -6.375 13.041 1.00 88.00 86 SER A CA 1
ATOM 674 C C . SER A 1 86 ? 4.717 -4.916 12.629 1.00 88.00 86 SER A C 1
ATOM 676 O O . SER A 1 86 ? 5.697 -4.232 12.339 1.00 88.00 86 SER A O 1
ATOM 678 N N . THR A 1 87 ? 3.466 -4.464 12.484 1.00 96.06 87 THR A N 1
ATOM 679 C CA . THR A 1 87 ? 3.167 -3.141 11.922 1.00 96.06 87 THR A CA 1
ATOM 680 C C . THR A 1 87 ? 1.824 -2.627 12.430 1.00 96.06 87 THR A C 1
ATOM 682 O O . THR A 1 87 ? 0.816 -3.327 12.311 1.00 96.06 87 THR A O 1
ATOM 685 N N . SER A 1 88 ? 1.811 -1.394 12.933 1.00 97.75 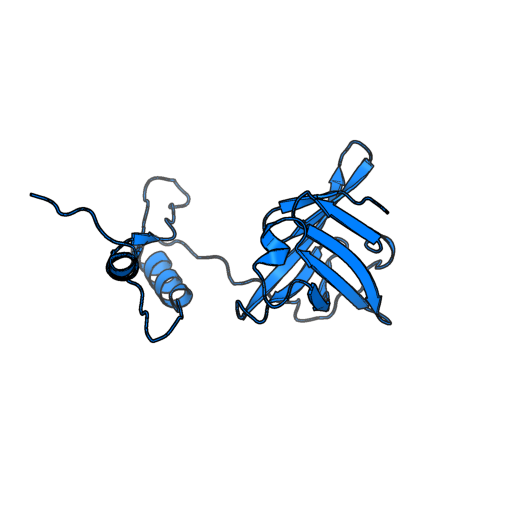88 SER A N 1
ATOM 686 C CA . SER A 1 88 ? 0.593 -0.602 13.129 1.00 97.75 88 SER A CA 1
ATOM 687 C C . SER A 1 88 ? 0.518 0.450 12.025 1.00 97.75 88 SER A C 1
ATOM 689 O O . SER A 1 88 ? 1.522 1.089 11.704 1.00 97.75 88 SER A O 1
ATOM 691 N N . MET A 1 89 ? -0.644 0.576 11.390 1.00 98.56 89 MET A N 1
ATOM 692 C CA . MET A 1 89 ? -0.899 1.509 10.300 1.00 98.56 89 MET A CA 1
ATOM 693 C C . MET A 1 89 ? -2.041 2.447 10.686 1.00 98.56 89 MET A C 1
ATOM 695 O O . MET A 1 89 ? -3.137 1.987 10.985 1.00 98.56 89 MET A O 1
ATOM 699 N N . GLU A 1 90 ? -1.814 3.753 10.645 1.00 98.69 90 GLU A N 1
ATOM 700 C CA . GLU A 1 90 ? -2.812 4.776 10.952 1.00 98.69 90 GLU A CA 1
ATOM 701 C C . GLU A 1 90 ? -3.164 5.544 9.678 1.00 98.69 90 GLU A C 1
ATOM 703 O O . GLU A 1 90 ? -2.317 6.202 9.078 1.00 98.69 90 GLU A O 1
ATOM 708 N N . VAL A 1 91 ? -4.424 5.482 9.261 1.00 98.75 91 VAL A N 1
ATOM 709 C CA . VAL A 1 91 ? -4.941 6.266 8.139 1.00 98.75 91 VAL A CA 1
ATOM 710 C C . VAL A 1 91 ? -5.731 7.430 8.708 1.00 98.75 91 VAL A C 1
ATOM 712 O O . VAL A 1 91 ? -6.717 7.224 9.414 1.00 98.75 91 VAL A O 1
ATOM 715 N N . PHE A 1 92 ? -5.326 8.657 8.393 1.00 98.56 92 PHE A N 1
ATOM 716 C CA . PHE A 1 92 ? -5.945 9.861 8.948 1.00 98.56 92 PHE A CA 1
ATOM 717 C C . PHE A 1 92 ? -6.106 10.963 7.902 1.00 98.56 92 PHE A C 1
ATOM 719 O O . PHE A 1 92 ? -5.452 10.966 6.858 1.00 98.56 92 PHE A O 1
ATOM 726 N N . ARG A 1 93 ? -7.026 11.897 8.166 1.00 97.94 93 ARG A N 1
ATOM 727 C CA . ARG A 1 93 ? -7.296 13.033 7.276 1.00 97.94 93 ARG A CA 1
ATOM 728 C C . ARG A 1 93 ? -6.205 14.088 7.419 1.00 97.94 93 ARG A C 1
ATOM 730 O O . ARG A 1 93 ? -5.821 14.444 8.528 1.00 97.94 93 ARG A O 1
ATOM 737 N N . ASP A 1 94 ? -5.804 14.641 6.284 1.00 96.44 94 ASP A N 1
ATOM 738 C CA . ASP A 1 94 ? -4.967 15.835 6.184 1.00 96.44 94 ASP A CA 1
ATOM 739 C C . ASP A 1 94 ? -5.602 16.765 5.143 1.00 96.44 94 ASP A C 1
ATOM 741 O O . ASP A 1 94 ? -5.473 16.563 3.929 1.00 96.44 94 ASP A O 1
ATOM 745 N N . GLY A 1 95 ? -6.425 17.703 5.623 1.00 93.00 95 GLY A N 1
ATOM 746 C CA . GLY A 1 95 ? -7.264 18.557 4.779 1.00 93.00 95 GLY A CA 1
ATOM 747 C C . GLY A 1 95 ? -8.204 17.745 3.880 1.00 93.00 95 GLY A C 1
ATOM 748 O O . GLY A 1 95 ? -9.045 16.990 4.363 1.00 93.00 95 GLY A O 1
ATOM 749 N N . ASP A 1 96 ? -8.037 17.872 2.563 1.00 91.81 96 ASP A N 1
ATOM 750 C CA . ASP A 1 96 ? -8.806 17.145 1.538 1.00 91.81 96 ASP A CA 1
ATOM 751 C C . ASP A 1 96 ? -8.127 15.843 1.069 1.00 91.81 96 ASP A C 1
ATOM 753 O O . ASP A 1 96 ? -8.486 15.283 0.035 1.00 91.81 96 ASP A O 1
ATOM 757 N N . SER A 1 97 ? -7.138 15.355 1.820 1.00 94.31 97 SER A N 1
ATOM 758 C CA . SER A 1 97 ? -6.382 14.140 1.515 1.00 94.31 97 SER A CA 1
ATOM 759 C C . SER A 1 97 ? -6.357 13.157 2.691 1.00 94.31 97 SER A C 1
ATOM 761 O O . SER A 1 97 ? -6.926 13.421 3.761 1.00 94.31 97 SER A O 1
ATOM 763 N N . LEU A 1 98 ? -5.727 12.003 2.467 1.00 98.12 98 LEU A N 1
ATOM 764 C CA . LEU A 1 98 ? -5.391 11.028 3.499 1.00 98.12 98 LEU A CA 1
ATOM 765 C C . LEU A 1 98 ? -3.871 10.913 3.636 1.00 98.12 98 LEU A C 1
ATOM 767 O O . LEU A 1 98 ? -3.126 11.017 2.657 1.00 98.12 98 LEU A O 1
ATOM 771 N N . ARG A 1 99 ? -3.430 10.648 4.861 1.00 98.44 99 ARG A N 1
ATOM 772 C CA . ARG A 1 99 ? -2.060 10.274 5.198 1.00 98.44 99 ARG A CA 1
ATOM 773 C C . ARG A 1 99 ? -2.049 8.850 5.731 1.00 98.44 99 ARG A C 1
ATOM 775 O O . ARG A 1 99 ? -2.977 8.446 6.431 1.00 98.44 99 ARG A O 1
ATOM 782 N N . LEU A 1 100 ? -0.985 8.123 5.409 1.00 98.62 100 LEU A N 1
ATOM 783 C CA . LEU A 1 100 ? -0.688 6.808 5.961 1.00 98.62 100 LEU A CA 1
ATOM 784 C C . LEU A 1 100 ? 0.503 6.922 6.916 1.00 98.62 100 LEU A C 1
ATOM 786 O O . LEU A 1 100 ? 1.630 7.119 6.473 1.00 98.62 100 LEU A O 1
ATOM 790 N N . ARG A 1 101 ? 0.198 6.816 8.209 1.00 98.50 101 ARG A N 1
ATOM 791 C CA . ARG A 1 101 ? 1.029 6.392 9.341 1.00 98.50 101 ARG A CA 1
ATOM 792 C C . ARG A 1 101 ? 1.496 4.946 9.214 1.00 98.50 101 ARG A C 1
ATOM 794 O O . ARG A 1 101 ? 0.620 4.112 9.363 1.00 98.50 101 ARG A O 1
ATOM 801 N N . THR A 1 102 ? 2.761 4.583 9.019 1.00 97.12 102 THR A N 1
ATOM 802 C CA . THR A 1 102 ? 3.220 3.211 9.324 1.00 97.12 102 THR A CA 1
ATOM 803 C C . THR A 1 102 ? 4.227 3.227 10.464 1.00 97.12 102 THR A C 1
ATOM 805 O O . THR A 1 102 ? 5.120 4.068 10.504 1.00 97.12 102 THR A O 1
ATOM 808 N N . THR A 1 103 ? 4.065 2.302 11.409 1.00 97.50 103 THR A N 1
ATOM 809 C CA . THR A 1 103 ? 4.973 2.109 12.542 1.00 97.50 103 THR A CA 1
ATOM 810 C C . THR A 1 103 ? 5.371 0.642 12.616 1.00 97.50 103 THR A C 1
ATOM 812 O O . THR A 1 103 ? 4.512 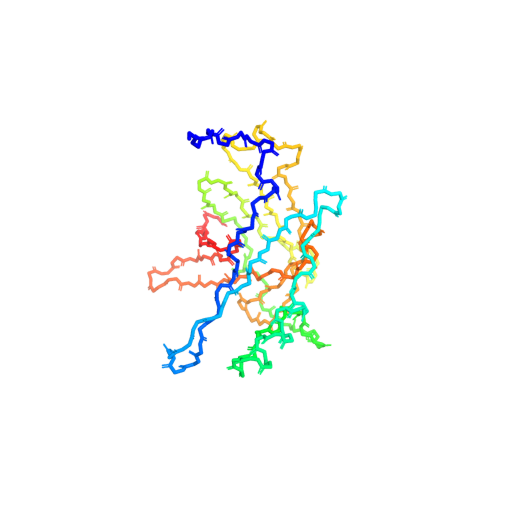-0.224 12.814 1.00 97.50 103 THR A O 1
ATOM 815 N N . VAL A 1 104 ? 6.663 0.345 12.479 1.00 95.75 104 VAL A N 1
ATOM 816 C CA . VAL A 1 104 ? 7.210 -0.998 12.716 1.00 95.75 104 VAL A CA 1
ATOM 817 C C . VAL A 1 104 ? 7.119 -1.312 14.207 1.00 95.75 104 VAL A C 1
ATOM 819 O O . VAL A 1 104 ? 7.508 -0.503 15.047 1.00 95.75 104 VAL A O 1
ATOM 822 N N . THR A 1 105 ? 6.603 -2.491 14.548 1.00 94.19 105 THR A N 1
ATOM 823 C CA . THR A 1 105 ? 6.408 -2.925 15.937 1.00 94.19 105 THR A CA 1
ATOM 824 C C . THR A 1 105 ? 7.188 -4.201 16.254 1.00 94.19 105 THR A C 1
ATOM 826 O O . THR A 1 105 ? 7.693 -4.900 15.370 1.00 94.19 105 THR A O 1
ATOM 829 N N . GLY A 1 106 ? 7.280 -4.521 17.547 1.00 91.50 106 GLY A N 1
ATOM 830 C CA . GLY A 1 106 ? 7.936 -5.734 18.032 1.00 91.50 106 GLY A CA 1
ATOM 831 C C . GLY A 1 106 ? 9.467 -5.688 17.924 1.00 91.50 106 GLY A C 1
ATOM 832 O O . GLY A 1 106 ? 10.038 -4.613 17.759 1.00 91.50 106 GLY A O 1
ATOM 833 N N . PRO A 1 107 ? 10.148 -6.847 18.004 1.00 90.75 107 PRO A N 1
ATOM 834 C CA . PRO A 1 107 ? 11.612 -6.910 18.104 1.00 90.75 107 PRO A CA 1
ATOM 835 C C . PRO A 1 107 ? 12.370 -6.259 16.940 1.00 90.75 107 PRO A C 1
ATOM 837 O O . PRO A 1 107 ? 13.488 -5.793 17.120 1.00 90.75 107 PRO A O 1
ATOM 840 N N . LEU A 1 108 ? 11.769 -6.206 15.745 1.00 86.69 108 LEU A N 1
ATOM 841 C CA . LEU A 1 108 ? 12.392 -5.563 14.586 1.00 86.69 108 LEU A CA 1
ATOM 842 C C . LEU A 1 108 ? 12.534 -4.046 14.781 1.00 86.69 108 LEU A C 1
ATOM 844 O O . LEU A 1 108 ? 13.504 -3.464 14.307 1.00 86.69 108 LEU A O 1
ATOM 848 N N . ALA A 1 109 ? 11.603 -3.416 15.502 1.00 90.56 109 ALA A N 1
ATOM 849 C CA . ALA A 1 109 ? 11.629 -1.978 15.756 1.00 90.56 109 ALA A CA 1
ATOM 850 C C . ALA A 1 109 ? 12.879 -1.549 16.545 1.00 90.56 109 ALA A C 1
ATOM 852 O O . ALA A 1 109 ? 13.396 -0.461 16.329 1.00 90.56 109 ALA A O 1
ATOM 853 N N . GLU A 1 110 ? 13.408 -2.421 17.411 1.00 90.56 110 GLU A N 1
ATOM 854 C CA . GLU A 1 110 ? 14.622 -2.163 18.202 1.00 90.56 110 GLU A CA 1
ATOM 855 C C . GLU A 1 110 ? 15.904 -2.144 17.351 1.00 90.56 110 GLU A C 1
ATOM 857 O O . GLU A 1 110 ? 16.946 -1.675 17.805 1.00 90.56 110 GLU A O 1
ATOM 862 N N . MET A 1 111 ? 15.837 -2.662 16.121 1.00 90.94 111 MET A N 1
ATOM 863 C CA . MET A 1 111 ? 16.974 -2.779 15.206 1.00 90.94 111 MET A CA 1
ATOM 864 C C . MET A 1 111 ? 17.005 -1.683 14.134 1.00 90.94 111 MET A C 1
ATOM 866 O O . MET A 1 111 ? 17.968 -1.618 13.369 1.00 90.94 111 MET A O 1
ATOM 870 N N . LEU A 1 112 ? 15.961 -0.855 14.042 1.00 87.44 112 LEU A N 1
ATOM 871 C CA . LEU A 1 112 ? 15.811 0.148 12.992 1.00 87.44 112 LEU A CA 1
ATOM 872 C C . LEU A 1 112 ? 16.086 1.558 13.533 1.00 87.44 112 LEU A C 1
ATOM 874 O O . LEU A 1 112 ? 15.625 1.888 14.625 1.00 87.44 112 LEU A O 1
ATOM 878 N N . PRO A 1 113 ? 16.808 2.407 12.777 1.00 88.25 113 PRO A N 1
ATOM 879 C CA . PRO A 1 113 ? 17.043 3.795 13.173 1.00 88.25 113 PRO A CA 1
ATOM 880 C C . PRO A 1 113 ? 15.747 4.617 13.158 1.00 88.25 113 PRO A C 1
ATOM 882 O O . PRO A 1 113 ? 15.530 5.424 14.057 1.00 88.25 113 PRO A O 1
ATOM 885 N N . ASP A 1 114 ? 14.875 4.351 12.182 1.00 90.12 114 ASP A N 1
ATOM 886 C CA . ASP A 1 114 ? 13.565 4.970 12.025 1.00 90.12 114 ASP A CA 1
ATOM 887 C C . ASP A 1 114 ? 12.502 3.877 11.931 1.00 90.12 114 ASP A C 1
ATOM 889 O O . ASP A 1 114 ? 12.589 2.964 11.111 1.00 90.12 114 ASP A O 1
ATOM 893 N N . THR A 1 115 ? 11.489 3.965 12.788 1.00 94.06 115 THR A N 1
ATOM 894 C CA . THR A 1 115 ? 10.396 2.982 12.854 1.00 94.06 115 THR A CA 1
ATOM 895 C C . THR A 1 115 ? 9.076 3.536 12.349 1.00 94.06 115 THR A C 1
ATOM 897 O O . THR A 1 115 ? 8.139 2.763 12.173 1.00 94.06 115 THR A O 1
ATOM 900 N N . VAL A 1 116 ? 9.000 4.851 12.126 1.00 96.06 116 VAL A N 1
ATOM 901 C CA . VAL A 1 116 ? 7.785 5.564 11.734 1.00 96.06 116 VAL A CA 1
ATOM 902 C C . VAL A 1 116 ? 7.991 6.205 10.373 1.00 96.06 116 VAL A C 1
ATOM 904 O O . VAL A 1 116 ? 8.930 6.983 10.191 1.00 96.06 116 VAL A O 1
ATOM 907 N N . HIS A 1 117 ? 7.103 5.916 9.428 1.00 94.88 117 HIS A N 1
ATOM 908 C CA . HIS A 1 117 ? 7.108 6.516 8.098 1.00 94.88 117 HIS A CA 1
ATOM 909 C C . HIS A 1 117 ? 5.725 7.067 7.784 1.00 94.88 117 HIS A C 1
ATOM 911 O O . HIS A 1 117 ? 4.716 6.434 8.088 1.00 94.88 117 HIS A O 1
ATOM 917 N N . GLU A 1 118 ? 5.668 8.265 7.202 1.00 97.19 118 GLU A N 1
ATOM 918 C CA . GLU A 1 118 ? 4.405 8.887 6.823 1.00 97.19 118 GLU A CA 1
ATOM 919 C C . GLU A 1 118 ? 4.345 9.184 5.336 1.00 97.19 118 GLU A C 1
ATOM 921 O O . GLU A 1 118 ? 5.240 9.820 4.780 1.00 97.19 118 GLU A O 1
ATOM 926 N N . TYR A 1 119 ? 3.214 8.853 4.723 1.00 97.62 119 TYR A N 1
ATOM 927 C CA . TYR A 1 119 ? 3.021 9.031 3.292 1.00 97.62 119 TYR A CA 1
ATOM 928 C C . TYR A 1 119 ? 1.746 9.804 2.988 1.00 97.62 119 TYR A C 1
ATOM 930 O O . TYR A 1 119 ? 0.744 9.681 3.693 1.00 97.62 119 TYR A O 1
ATOM 938 N N . THR A 1 120 ? 1.767 10.584 1.910 1.00 97.62 120 THR A N 1
ATOM 939 C CA . THR A 1 120 ? 0.548 11.142 1.316 1.00 97.62 120 THR A CA 1
ATOM 940 C C . THR A 1 120 ? -0.099 10.100 0.422 1.00 97.62 120 THR A C 1
ATOM 942 O O . THR A 1 120 ? 0.557 9.543 -0.457 1.00 97.62 120 THR A O 1
ATOM 945 N N . MET A 1 121 ? -1.390 9.855 0.635 1.00 98.19 121 MET A N 1
ATOM 946 C CA . MET A 1 121 ? -2.161 8.894 -0.143 1.00 98.19 121 MET A CA 1
ATOM 947 C C . MET A 1 121 ? -2.816 9.591 -1.334 1.00 98.19 121 MET A C 1
ATOM 949 O O . MET A 1 121 ? -3.652 10.482 -1.172 1.00 98.19 121 MET A O 1
ATOM 953 N N . VAL A 1 122 ? -2.451 9.167 -2.542 1.00 97.75 122 VAL A N 1
ATOM 954 C CA . VAL A 1 122 ? -3.015 9.686 -3.791 1.00 97.75 122 VAL A CA 1
ATOM 955 C C . VAL A 1 122 ? -4.119 8.745 -4.278 1.00 97.75 122 VAL A C 1
ATOM 957 O O . VAL A 1 122 ? -3.828 7.574 -4.520 1.00 97.75 122 VAL A O 1
ATOM 960 N N . PRO A 1 123 ? -5.373 9.207 -4.431 1.00 97.44 123 PRO A N 1
ATOM 961 C CA . PRO A 1 123 ? -6.480 8.342 -4.829 1.00 97.44 123 PRO A CA 1
ATOM 962 C C . PRO A 1 123 ? -6.343 7.864 -6.279 1.00 97.44 123 PRO A C 1
ATOM 964 O O . PRO A 1 123 ? -6.045 8.648 -7.185 1.00 97.44 123 PRO A O 1
ATOM 967 N N . VAL A 1 124 ? -6.608 6.575 -6.485 1.00 96.94 124 VAL A N 1
ATOM 968 C CA . VAL A 1 124 ? -6.740 5.926 -7.798 1.00 96.94 124 VAL A CA 1
ATOM 969 C C . VAL A 1 124 ? -8.209 5.625 -8.081 1.00 96.94 124 VAL A C 1
ATOM 971 O O . VAL A 1 124 ? -8.701 5.945 -9.161 1.00 96.94 124 VAL A O 1
ATOM 974 N N . ASP A 1 125 ? -8.907 5.069 -7.093 1.00 95.69 125 ASP A N 1
ATOM 975 C CA . ASP A 1 125 ? -10.350 4.829 -7.080 1.00 95.69 125 ASP A CA 1
ATOM 976 C C . ASP A 1 125 ? -10.882 4.852 -5.631 1.00 95.69 125 ASP A C 1
ATOM 978 O O . ASP A 1 125 ? -10.178 5.295 -4.723 1.00 95.69 125 ASP A O 1
ATOM 982 N N . GLU A 1 126 ? -12.140 4.448 -5.421 1.00 96.19 126 GLU A N 1
ATOM 983 C CA . GLU A 1 126 ? -12.824 4.524 -4.120 1.00 96.19 126 GLU A CA 1
ATOM 984 C C . GLU A 1 126 ? -12.127 3.731 -3.004 1.00 96.19 126 GLU A C 1
ATOM 986 O O . GLU A 1 126 ? -12.239 4.129 -1.850 1.00 96.19 126 GLU A O 1
ATOM 991 N N . ASP A 1 127 ? -11.419 2.643 -3.323 1.00 97.69 127 ASP A N 1
ATOM 992 C CA . ASP A 1 127 ? -10.762 1.747 -2.359 1.00 97.69 127 ASP A CA 1
ATOM 993 C C . ASP A 1 127 ? -9.245 1.626 -2.584 1.00 97.69 127 ASP A C 1
ATOM 995 O O . ASP A 1 127 ? -8.554 0.974 -1.799 1.00 97.69 127 ASP A O 1
ATOM 999 N N . GLN A 1 128 ? -8.695 2.250 -3.625 1.00 97.69 128 GLN A N 1
ATOM 1000 C CA . GLN A 1 128 ? -7.284 2.157 -3.973 1.00 97.69 128 GLN A CA 1
ATOM 1001 C C . GLN A 1 128 ? -6.594 3.519 -3.973 1.00 97.69 128 GLN A C 1
ATOM 1003 O O . GLN A 1 128 ? -7.001 4.470 -4.643 1.00 97.69 128 GLN A O 1
ATOM 1008 N N . PHE A 1 129 ? -5.463 3.570 -3.276 1.00 98.25 129 PHE A N 1
ATOM 1009 C CA . PHE A 1 129 ? -4.577 4.722 -3.195 1.00 98.25 129 PHE A CA 1
ATOM 1010 C C . PHE A 1 129 ? -3.144 4.310 -3.531 1.00 98.25 129 PHE A C 1
ATOM 1012 O O . PHE A 1 129 ? -2.794 3.130 -3.480 1.00 98.25 129 PHE A O 1
ATOM 1019 N N . LEU A 1 130 ? -2.300 5.287 -3.852 1.00 97.88 130 LEU A N 1
ATOM 1020 C CA . LEU A 1 130 ? -0.859 5.107 -3.995 1.00 97.88 130 LEU A CA 1
ATOM 1021 C C . LEU A 1 130 ? -0.109 5.967 -2.983 1.00 97.88 130 LEU A C 1
ATOM 1023 O O . LEU A 1 130 ? -0.494 7.107 -2.722 1.00 97.88 130 LEU A O 1
ATOM 1027 N N . VAL A 1 131 ? 0.996 5.432 -2.480 1.00 97.81 131 VAL A N 1
ATOM 1028 C CA . VAL A 1 131 ? 1.997 6.149 -1.684 1.00 97.81 131 VAL A CA 1
ATOM 1029 C C . VAL A 1 131 ? 3.353 6.050 -2.378 1.00 97.81 131 VAL A C 1
ATOM 1031 O O . VAL A 1 131 ? 3.627 5.052 -3.041 1.00 97.81 131 VAL A O 1
ATOM 1034 N N . MET A 1 132 ? 4.181 7.089 -2.284 1.00 95.62 132 MET A N 1
ATOM 1035 C CA . MET A 1 132 ? 5.551 7.064 -2.807 1.00 95.62 132 MET A CA 1
ATOM 1036 C C . MET A 1 132 ? 6.489 6.622 -1.688 1.00 95.62 132 MET A C 1
ATOM 1038 O O . MET A 1 132 ? 6.561 7.331 -0.688 1.00 95.62 132 MET A O 1
ATOM 1042 N N . GLU A 1 133 ? 7.203 5.510 -1.868 1.00 89.31 133 GLU A N 1
ATOM 1043 C CA . GLU A 1 133 ? 8.239 5.045 -0.938 1.00 89.31 133 GLU A CA 1
ATOM 1044 C C . GLU A 1 133 ? 9.600 5.628 -1.358 1.00 89.31 133 GLU A C 1
ATOM 1046 O O . GLU A 1 133 ? 10.164 5.169 -2.357 1.00 89.31 133 GLU A O 1
ATOM 1051 N N . PRO A 1 134 ? 10.140 6.648 -0.659 1.00 83.56 134 PRO A N 1
ATOM 1052 C CA . PRO A 1 134 ? 11.360 7.326 -1.086 1.00 83.56 134 PRO A CA 1
ATOM 1053 C C . PRO A 1 134 ? 12.590 6.419 -1.119 1.00 83.56 134 PRO A C 1
ATOM 1055 O O . PRO A 1 134 ? 13.450 6.629 -1.971 1.00 83.56 134 PRO A O 1
ATOM 1058 N N . ALA A 1 135 ? 12.675 5.417 -0.235 1.00 79.25 135 ALA A N 1
ATOM 1059 C CA . ALA A 1 135 ? 13.814 4.501 -0.187 1.00 79.25 135 ALA A CA 1
ATOM 1060 C C . ALA A 1 135 ? 13.871 3.571 -1.410 1.00 79.25 135 ALA A C 1
ATOM 1062 O O . ALA A 1 135 ? 14.951 3.160 -1.822 1.00 79.25 135 ALA A O 1
ATOM 1063 N N . VAL A 1 136 ? 12.715 3.261 -2.006 1.00 78.06 136 VAL A N 1
ATOM 1064 C CA . VAL A 1 136 ? 12.597 2.392 -3.191 1.00 78.06 136 VAL A CA 1
ATOM 1065 C C . VAL A 1 136 ? 12.416 3.212 -4.476 1.00 78.06 136 VAL A C 1
ATOM 1067 O O . VAL A 1 136 ? 12.671 2.722 -5.571 1.00 78.06 136 VAL A O 1
ATOM 1070 N N . GLY A 1 137 ? 11.973 4.467 -4.372 1.00 84.44 137 GLY A N 1
ATOM 1071 C CA . GLY A 1 137 ? 11.694 5.326 -5.523 1.00 84.44 137 GLY A CA 1
ATOM 1072 C C . GLY A 1 137 ? 10.481 4.879 -6.348 1.00 84.44 137 GLY A C 1
ATOM 1073 O O . GLY A 1 137 ? 10.385 5.221 -7.528 1.00 84.44 137 GLY A O 1
ATOM 1074 N N . ALA A 1 138 ? 9.557 4.119 -5.750 1.00 88.56 138 ALA A N 1
ATOM 1075 C CA . ALA A 1 138 ? 8.416 3.517 -6.436 1.00 88.56 138 ALA A CA 1
ATOM 1076 C C . ALA A 1 138 ? 7.075 3.848 -5.763 1.00 88.56 138 ALA A C 1
ATOM 1078 O O . ALA A 1 138 ? 6.979 4.014 -4.544 1.00 88.56 138 ALA A O 1
ATOM 1079 N N . TRP A 1 139 ? 6.012 3.898 -6.572 1.00 95.19 139 TRP A N 1
ATOM 1080 C CA . TRP A 1 139 ? 4.643 3.986 -6.067 1.00 95.19 139 TRP A CA 1
ATOM 1081 C C . TRP A 1 139 ? 4.159 2.617 -5.598 1.00 95.19 139 TRP A C 1
ATOM 1083 O O . TRP A 1 139 ? 4.158 1.651 -6.363 1.00 95.19 139 TRP A O 1
ATOM 1093 N N . MET A 1 140 ? 3.673 2.559 -4.364 1.00 95.44 140 MET A N 1
ATOM 1094 C CA . MET A 1 140 ? 3.131 1.352 -3.755 1.00 95.44 140 MET A CA 1
ATOM 1095 C C . MET A 1 140 ? 1.622 1.486 -3.537 1.00 95.44 140 MET A C 1
ATOM 1097 O O . MET A 1 140 ? 1.156 2.544 -3.105 1.00 95.44 140 MET A O 1
ATOM 1101 N N . PRO A 1 141 ? 0.839 0.429 -3.811 1.00 97.31 141 PRO A N 1
ATOM 1102 C CA . PRO A 1 141 ? -0.595 0.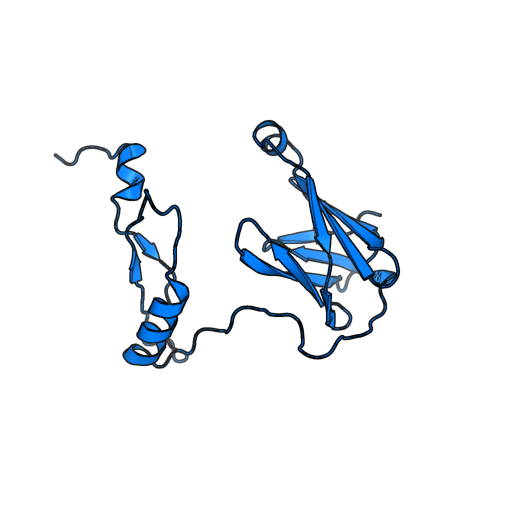459 -3.600 1.00 97.31 141 PRO A CA 1
ATOM 1103 C C . PRO A 1 141 ? -0.951 0.335 -2.117 1.00 97.31 141 PRO A C 1
ATOM 1105 O O . PRO A 1 141 ? -0.320 -0.407 -1.358 1.00 97.31 141 PRO A O 1
ATOM 1108 N N . VAL A 1 142 ? -2.006 1.046 -1.736 1.00 98.25 142 VAL A N 1
ATOM 1109 C CA . VAL A 1 142 ? -2.741 0.903 -0.481 1.00 98.25 142 VAL A CA 1
ATOM 1110 C C . VAL A 1 142 ? -4.182 0.601 -0.874 1.00 98.25 142 VAL A C 1
ATOM 1112 O O . VAL A 1 142 ? -4.893 1.485 -1.352 1.00 98.25 142 VAL A O 1
ATOM 1115 N N . THR A 1 143 ? -4.589 -0.659 -0.736 1.00 98.38 143 THR A N 1
ATOM 1116 C CA . THR A 1 143 ? -5.902 -1.131 -1.198 1.00 98.38 143 THR A CA 1
ATOM 1117 C C . THR A 1 143 ? -6.753 -1.548 -0.013 1.00 98.38 143 THR A C 1
ATOM 1119 O O . THR A 1 143 ? -6.350 -2.409 0.765 1.00 98.38 143 THR A O 1
ATOM 1122 N N . PHE A 1 144 ? -7.940 -0.976 0.110 1.00 98.56 144 PHE A N 1
ATOM 1123 C CA . PHE A 1 144 ? -8.904 -1.327 1.139 1.00 98.56 144 PHE A CA 1
ATOM 1124 C C . PHE A 1 144 ? -9.956 -2.288 0.598 1.00 98.56 144 PHE A C 1
ATOM 1126 O O . PHE A 1 144 ? -10.295 -2.270 -0.582 1.00 98.56 144 PHE A O 1
ATOM 1133 N N . TYR A 1 145 ? -10.459 -3.160 1.461 1.00 98.12 145 TYR A N 1
ATOM 1134 C CA . TYR A 1 145 ? -11.549 -4.068 1.122 1.00 98.12 145 TYR A CA 1
ATOM 1135 C C . TYR A 1 145 ? -12.218 -4.583 2.387 1.00 98.12 145 TYR A C 1
ATOM 1137 O O . TYR A 1 145 ? -11.618 -4.607 3.463 1.00 98.12 145 TYR A O 1
ATOM 1145 N N . ASP A 1 146 ? -13.461 -5.021 2.232 1.00 97.50 146 ASP A N 1
ATOM 1146 C CA . ASP A 1 146 ? -14.225 -5.668 3.288 1.00 97.50 146 ASP A CA 1
ATOM 1147 C C . ASP A 1 146 ? -14.315 -7.172 2.986 1.00 97.50 146 ASP A C 1
ATOM 1149 O O . ASP A 1 146 ? -14.504 -7.588 1.838 1.00 97.50 146 ASP A O 1
ATOM 1153 N N . LEU A 1 147 ? -14.162 -8.006 4.011 1.00 95.94 147 LEU A N 1
ATOM 1154 C CA . LEU A 1 147 ? -14.459 -9.431 3.903 1.00 95.94 147 LEU A CA 1
ATOM 1155 C C . LEU A 1 147 ? -15.975 -9.648 3.877 1.00 95.94 147 LEU A C 1
ATOM 1157 O O . LEU A 1 147 ? -16.752 -8.824 4.355 1.00 95.94 147 LEU A O 1
ATOM 1161 N N . ALA A 1 148 ? -16.413 -10.808 3.382 1.00 96.06 148 ALA A N 1
ATOM 1162 C CA . ALA A 1 148 ? -17.833 -11.179 3.386 1.00 96.06 148 ALA A CA 1
ATOM 1163 C C . ALA A 1 148 ? -18.452 -11.207 4.801 1.00 96.06 148 ALA A C 1
ATOM 1165 O O . ALA A 1 148 ? -19.666 -11.109 4.955 1.00 96.06 148 ALA A O 1
ATOM 1166 N N . THR A 1 149 ? -17.613 -11.343 5.826 1.00 95.38 149 THR A N 1
ATOM 1167 C CA . THR A 1 149 ? -17.950 -11.321 7.253 1.00 95.38 149 THR A CA 1
ATOM 1168 C C . THR A 1 149 ? -18.017 -9.905 7.850 1.00 95.38 149 THR A C 1
ATOM 1170 O O . THR A 1 149 ? -18.494 -9.744 8.971 1.00 95.38 149 THR A O 1
ATOM 1173 N N . GLY A 1 150 ? -17.663 -8.872 7.075 1.00 94.25 150 GLY A N 1
ATOM 1174 C CA . GLY A 1 150 ? -17.838 -7.455 7.408 1.00 94.25 150 GLY A CA 1
ATOM 1175 C C . GLY A 1 150 ? -16.593 -6.753 7.955 1.00 94.25 150 GLY A C 1
ATOM 1176 O O . GLY A 1 150 ? -16.613 -5.538 8.137 1.00 94.25 150 GLY A O 1
ATOM 1177 N N . GLU A 1 151 ? -15.506 -7.477 8.216 1.00 95.94 151 GLU A N 1
ATOM 1178 C CA . GLU A 1 151 ? -14.243 -6.901 8.666 1.00 95.94 151 GLU A CA 1
ATOM 1179 C C . GLU A 1 151 ? -13.547 -6.156 7.527 1.00 95.94 151 GLU A C 1
ATOM 1181 O O . GLU A 1 151 ? -13.397 -6.677 6.419 1.00 95.94 151 GLU A O 1
ATOM 1186 N N . ARG A 1 152 ? -13.060 -4.952 7.831 1.00 97.44 152 ARG A N 1
ATOM 1187 C CA . ARG A 1 152 ? -12.323 -4.113 6.888 1.00 97.44 152 ARG A CA 1
ATOM 1188 C C . ARG A 1 152 ? -10.824 -4.341 7.006 1.00 97.44 152 ARG A C 1
ATOM 1190 O O . ARG A 1 152 ? -10.288 -4.429 8.110 1.00 97.44 152 ARG A O 1
ATOM 1197 N N . TYR A 1 153 ? -10.147 -4.377 5.870 1.00 98.31 153 TYR A N 1
ATOM 1198 C CA . TYR A 1 153 ? -8.710 -4.586 5.761 1.00 98.31 153 TYR A CA 1
ATOM 1199 C C . TYR A 1 153 ? -8.062 -3.513 4.894 1.00 98.31 153 TYR A C 1
ATOM 1201 O O . TYR A 1 153 ? -8.694 -2.938 4.008 1.00 98.31 153 TYR A O 1
ATOM 1209 N N . VAL A 1 154 ? -6.768 -3.309 5.124 1.00 98.56 154 VAL A N 1
ATOM 1210 C CA . VAL A 1 154 ? -5.858 -2.650 4.189 1.00 98.56 154 VAL A CA 1
ATOM 1211 C C . VAL A 1 154 ? -4.811 -3.658 3.717 1.00 98.56 154 VAL A C 1
ATOM 1213 O O . VAL A 1 154 ? -4.221 -4.382 4.520 1.00 98.56 154 VAL A O 1
ATOM 1216 N N . HIS A 1 155 ? -4.593 -3.739 2.409 1.00 98.19 155 HIS A N 1
ATOM 1217 C CA . HIS A 1 155 ? -3.479 -4.453 1.805 1.00 98.19 155 HIS A CA 1
ATOM 1218 C C . HIS A 1 155 ? -2.405 -3.457 1.378 1.00 98.19 155 HIS A C 1
ATOM 1220 O O . HIS A 1 155 ? -2.623 -2.624 0.497 1.00 98.19 155 HIS A O 1
ATOM 1226 N N . HIS A 1 156 ? -1.243 -3.569 2.008 1.00 96.75 156 HIS A N 1
ATOM 1227 C CA . HIS A 1 156 ? -0.065 -2.751 1.751 1.00 96.75 156 HIS A CA 1
ATOM 1228 C C . HIS A 1 156 ? 1.182 -3.577 2.099 1.00 96.75 156 HIS A C 1
ATOM 1230 O O . HIS A 1 156 ? 1.105 -4.471 2.943 1.00 96.75 156 HIS A O 1
ATOM 1236 N N . GLU A 1 157 ? 2.309 -3.348 1.415 1.00 91.62 157 GLU A N 1
ATOM 1237 C CA . GLU A 1 157 ? 3.550 -4.134 1.600 1.00 91.62 157 GLU A CA 1
ATOM 1238 C C . GLU A 1 157 ? 3.337 -5.662 1.481 1.00 91.62 157 GLU A C 1
ATOM 1240 O O . GLU A 1 157 ? 3.864 -6.459 2.261 1.00 91.62 157 GLU A O 1
ATOM 1245 N N . ALA A 1 158 ? 2.510 -6.074 0.512 1.00 91.19 158 ALA A N 1
ATOM 1246 C CA . ALA A 1 158 ? 2.153 -7.472 0.242 1.00 91.19 158 ALA A CA 1
ATOM 1247 C C . ALA A 1 158 ? 1.453 -8.211 1.402 1.00 91.19 158 ALA A C 1
ATOM 1249 O O . ALA A 1 158 ? 1.465 -9.444 1.459 1.00 91.19 158 ALA A O 1
ATOM 1250 N N . ARG A 1 159 ? 0.855 -7.482 2.353 1.00 95.06 159 ARG A N 1
ATOM 1251 C CA . ARG A 1 159 ? 0.168 -8.071 3.507 1.00 95.06 159 ARG A CA 1
ATOM 1252 C C . ARG A 1 159 ? -1.191 -7.435 3.742 1.00 95.06 159 ARG A C 1
ATOM 1254 O O . ARG A 1 159 ? -1.359 -6.227 3.627 1.00 95.06 159 ARG A O 1
ATOM 1261 N N . ALA A 1 160 ? -2.149 -8.274 4.122 1.00 96.88 160 ALA A N 1
ATOM 1262 C CA . ALA A 1 160 ? -3.460 -7.862 4.600 1.00 96.88 160 ALA A CA 1
ATOM 1263 C C . ALA A 1 160 ? -3.400 -7.520 6.095 1.00 96.88 160 ALA A C 1
ATOM 1265 O O . ALA A 1 160 ? -2.900 -8.316 6.894 1.00 96.88 160 ALA A O 1
ATOM 1266 N N . THR A 1 161 ? -3.937 -6.361 6.467 1.00 98.38 161 THR A N 1
ATOM 1267 C CA . THR A 1 161 ? -3.912 -5.837 7.835 1.00 98.38 161 THR A CA 1
ATOM 1268 C C . THR A 1 161 ? -5.335 -5.447 8.255 1.00 98.38 161 THR A C 1
ATOM 1270 O O . THR A 1 161 ? -5.928 -4.588 7.598 1.00 98.38 161 THR A O 1
ATOM 1273 N N . PRO A 1 162 ? -5.923 -6.087 9.283 1.00 98.19 162 PRO A N 1
ATOM 1274 C CA . PRO A 1 162 ? -7.287 -5.801 9.725 1.00 98.19 162 PRO A CA 1
ATOM 1275 C C . PRO A 1 162 ? -7.387 -4.430 10.386 1.00 98.19 162 PRO A C 1
ATOM 1277 O O . PRO A 1 162 ? -6.463 -4.005 11.079 1.00 98.19 162 PRO A O 1
ATOM 1280 N N . LYS A 1 163 ? -8.538 -3.774 10.228 1.00 98.31 163 LYS A N 1
ATOM 1281 C CA . LYS A 1 163 ? -8.900 -2.582 10.996 1.00 98.31 163 LYS A CA 1
ATOM 1282 C C . LYS A 1 163 ? -9.204 -2.965 12.445 1.00 98.31 163 LYS A C 1
ATOM 1284 O O . LYS A 1 163 ? -9.940 -3.920 12.685 1.00 98.31 163 LYS A O 1
ATOM 1289 N N . VAL A 1 164 ? -8.675 -2.203 13.397 1.00 97.75 164 VAL A N 1
ATOM 1290 C CA . VAL A 1 164 ? -8.870 -2.422 14.841 1.00 97.75 164 VAL A CA 1
ATOM 1291 C C . VAL A 1 164 ? -9.559 -1.252 15.549 1.00 97.75 164 VAL A C 1
ATOM 1293 O O . VAL A 1 164 ? -10.173 -1.466 16.594 1.00 97.75 164 VAL A O 1
ATOM 1296 N N . SER A 1 165 ? -9.511 -0.042 14.980 1.00 93.00 165 SER A N 1
ATOM 1297 C CA . SER A 1 165 ? -10.244 1.142 15.461 1.00 93.00 165 SER A CA 1
ATOM 1298 C C . SER A 1 165 ? -10.561 2.114 14.338 1.00 93.00 165 SER A C 1
ATOM 1300 O O . SER A 1 165 ? -9.705 2.257 13.437 1.00 93.00 165 SER A O 1
#

Organism: NCBI:txid860235

Sequence (165 aa):
MSTHPRVDDVPTFAVPGHPALSPDGDRCLHVLRTTDAEADRDDYEDLFREIFAELAGVRMPEPLRPPARPVRVGLDRHVGTYERASTSMEVFRDGDSLRLRTTVTGPLAEMLPDTVHEYTMVPVDEDQFLVMEPAVGAWMPVTFYDLATGERYVHHEARATPKVS

pLDDT: mean 87.72, std 11.08, range [42.09, 98.75]